Protein AF-A0A2T2NUC6-F1 (afdb_monomer_lite)

Foldseek 3Di:
DKFWPKKKKFAAAPFLQDVVRDPDDPVLHAWIKMWIWIQDPVGIKIWIDTGHGQDFDPDWGFIADPVRHTQDAQADPQGTKTKGKAAAPPVDDDDGSRAWIKIKMWGRHPNDIDIDIDIAHDQAPPDQRHQWDWDQDHRSRHIMIMGPDDRGDPDTDDD

Secondary structure (DSSP, 8-state):
--EEEEEEEEE--SS-SSTT-----GGG---EEEEEEEEETTEEEEEEEEE-TTS--SS-EEEE-TTS-B---TTSTT-EEEEEEEE--TT-S---GGGEEEEEEEEEETTEEEEEEEEEEES-TT-TTEEEEEEE-STTT-EEEESSSTTS-SS-EE-

pLDDT: mean 91.65, std 6.42, range [65.56, 98.25]

Sequence (159 aa):
SWLIPRLEMHFMAPDTGLPGNPPWPAQARFDSTIDFDLDITEGKVRCRGAWPNGTLPTARMLCEDAQGRLLEDRRAEWGKIEFGMESWTELGGNRRPEMAYTLSVYRALGGRQLVGSANVSGNKIGEPTSYLTCLLGRPMDGLRCKIHSYLSTTQELIL

Organism: NCBI:txid1448308

Radius of gyration: 16.39 Å; chains: 1; bounding box: 41×26×42 Å

Structure (mmCIF, N/CA/C/O backbone):
data_AF-A0A2T2NUC6-F1
#
_entry.id   AF-A0A2T2NUC6-F1
#
loop_
_atom_site.group_PDB
_atom_site.id
_atom_site.type_symbol
_atom_site.label_atom_id
_atom_site.label_alt_id
_atom_site.label_comp_id
_atom_site.label_asym_id
_atom_site.label_entity_id
_atom_site.label_seq_id
_atom_site.pdbx_PDB_ins_code
_atom_site.Cartn_x
_atom_site.Cartn_y
_atom_site.Cartn_z
_atom_site.occupancy
_atom_site.B_iso_or_equiv
_atom_site.auth_seq_id
_atom_site.auth_comp_id
_atom_site.auth_asym_id
_atom_site.auth_atom_id
_atom_site.pdbx_PDB_model_num
ATOM 1 N N . SER A 1 1 ? -4.303 -0.859 18.691 1.00 85.75 1 SER A N 1
ATOM 2 C CA . SER A 1 1 ? -3.449 -1.269 17.570 1.00 85.75 1 SER A CA 1
ATOM 3 C C . SER A 1 1 ? -4.323 -1.903 16.515 1.00 85.75 1 SER A C 1
ATOM 5 O O . SER A 1 1 ? -5.340 -2.498 16.872 1.00 85.75 1 SER A O 1
ATOM 7 N N . TRP A 1 2 ? -3.954 -1.757 15.249 1.00 95.25 2 TRP A N 1
ATOM 8 C CA . TRP A 1 2 ? -4.615 -2.439 14.137 1.00 95.25 2 TRP A CA 1
ATOM 9 C C . TRP A 1 2 ? -3.600 -3.300 13.396 1.00 95.25 2 TRP A C 1
ATOM 11 O O . TRP A 1 2 ? -2.525 -2.821 13.047 1.00 95.25 2 TRP A O 1
ATOM 21 N N . LEU A 1 3 ? -3.916 -4.575 13.195 1.00 96.81 3 LEU A N 1
ATOM 22 C CA . LEU A 1 3 ? -2.999 -5.527 12.569 1.00 96.81 3 LEU A CA 1
ATOM 23 C C . LEU A 1 3 ? -3.235 -5.556 11.057 1.00 96.81 3 LEU A C 1
ATOM 25 O O . LEU A 1 3 ? -4.381 -5.599 10.614 1.00 96.81 3 LEU A O 1
ATOM 29 N N . ILE A 1 4 ? -2.161 -5.590 10.270 1.00 97.38 4 ILE A N 1
ATOM 30 C CA . ILE A 1 4 ? -2.211 -5.829 8.824 1.00 97.38 4 ILE A CA 1
ATOM 31 C C . ILE A 1 4 ? -1.633 -7.222 8.547 1.00 97.38 4 ILE A C 1
ATOM 33 O O . ILE A 1 4 ? -0.425 -7.359 8.354 1.00 97.38 4 ILE A O 1
ATOM 37 N N . PRO A 1 5 ? -2.469 -8.279 8.541 1.00 96.44 5 PRO A N 1
ATOM 38 C CA . PRO A 1 5 ? -2.001 -9.652 8.335 1.00 96.44 5 PRO A CA 1
ATOM 39 C C . PRO A 1 5 ? -1.694 -9.973 6.865 1.00 96.44 5 PRO A C 1
ATOM 41 O O . PRO A 1 5 ? -1.002 -10.945 6.565 1.00 96.44 5 PRO A O 1
ATOM 44 N N . ARG A 1 6 ? -2.221 -9.174 5.931 1.00 96.25 6 ARG A N 1
ATOM 45 C CA . ARG A 1 6 ? -1.973 -9.295 4.493 1.00 96.25 6 ARG A CA 1
ATOM 46 C C . ARG A 1 6 ? -1.850 -7.906 3.899 1.00 96.25 6 ARG A C 1
ATOM 48 O O . ARG A 1 6 ? -2.720 -7.074 4.119 1.00 96.25 6 ARG A O 1
ATOM 55 N N . LEU A 1 7 ? -0.809 -7.691 3.110 1.00 97.44 7 LEU A N 1
ATOM 56 C CA . LEU A 1 7 ? -0.638 -6.507 2.282 1.00 97.44 7 LEU A CA 1
ATOM 57 C C . LEU A 1 7 ? 0.076 -6.924 1.008 1.00 97.44 7 LEU A C 1
ATOM 59 O O . LEU A 1 7 ? 1.129 -7.566 1.057 1.00 97.44 7 LEU A O 1
ATOM 63 N N . GLU A 1 8 ? -0.513 -6.545 -0.116 1.00 97.31 8 GLU A N 1
ATOM 64 C CA . GLU A 1 8 ? -0.005 -6.767 -1.458 1.00 97.31 8 GLU A CA 1
ATOM 65 C C . GLU A 1 8 ? 0.084 -5.435 -2.197 1.00 97.31 8 GLU A C 1
ATOM 67 O O . GLU A 1 8 ? -0.801 -4.586 -2.089 1.00 97.31 8 GLU A O 1
ATOM 72 N N . MET A 1 9 ? 1.153 -5.261 -2.967 1.00 97.19 9 MET A N 1
ATOM 73 C CA . MET A 1 9 ? 1.272 -4.170 -3.924 1.00 97.19 9 MET A CA 1
ATOM 74 C C . MET A 1 9 ? 1.682 -4.695 -5.285 1.00 97.19 9 MET A C 1
ATOM 76 O O . MET A 1 9 ? 2.416 -5.679 -5.399 1.00 97.19 9 MET A O 1
ATOM 80 N N . HIS A 1 10 ? 1.250 -3.994 -6.323 1.00 97.69 10 HIS A N 1
ATOM 81 C CA . HIS A 1 10 ? 1.634 -4.293 -7.693 1.00 97.69 10 HIS A CA 1
ATOM 82 C C . HIS A 1 10 ? 1.811 -2.993 -8.468 1.00 97.69 10 HIS A C 1
ATOM 84 O O . HIS A 1 10 ? 0.905 -2.167 -8.505 1.00 97.69 10 HIS A O 1
ATOM 90 N N . PHE A 1 11 ? 2.991 -2.789 -9.047 1.00 96.88 11 PHE A N 1
ATOM 91 C CA . PHE A 1 11 ? 3.334 -1.576 -9.792 1.00 96.88 11 PHE A CA 1
ATOM 92 C C . PHE A 1 11 ? 4.348 -1.883 -10.893 1.00 96.88 11 PHE A C 1
ATOM 94 O O . PHE A 1 11 ? 5.040 -2.901 -10.848 1.00 96.88 11 PHE A O 1
ATOM 101 N N . MET A 1 12 ? 4.459 -1.016 -11.901 1.00 95.75 12 MET A N 1
ATOM 102 C CA . MET A 1 12 ? 5.430 -1.225 -12.978 1.00 95.75 12 MET A CA 1
ATOM 103 C C . MET A 1 12 ? 6.843 -1.164 -12.416 1.00 95.75 12 MET A C 1
ATOM 105 O O . MET A 1 12 ? 7.153 -0.276 -11.628 1.00 95.75 12 MET A O 1
ATOM 109 N N . ALA A 1 13 ? 7.730 -2.055 -12.845 1.00 92.69 13 ALA A N 1
ATOM 110 C CA . ALA A 1 13 ? 9.148 -1.952 -12.518 1.00 92.69 13 ALA A CA 1
ATOM 111 C C . ALA A 1 13 ? 9.819 -0.837 -13.351 1.00 92.69 13 ALA A C 1
ATOM 113 O O . ALA A 1 13 ? 9.272 -0.417 -14.374 1.00 92.69 13 ALA A O 1
ATOM 114 N N . PRO A 1 14 ? 10.995 -0.322 -12.940 1.00 88.75 14 PRO A N 1
ATOM 115 C CA . PRO A 1 14 ? 11.791 0.562 -13.796 1.00 88.75 14 PRO A CA 1
ATOM 116 C C . PRO A 1 14 ? 12.171 -0.099 -15.126 1.00 88.75 14 PRO A C 1
ATOM 118 O O . PRO A 1 14 ? 12.341 0.586 -16.133 1.00 88.75 14 PRO A O 1
ATOM 121 N N . ASP A 1 15 ? 12.295 -1.426 -15.117 1.00 88.88 15 ASP A N 1
ATOM 122 C CA . ASP A 1 15 ? 12.528 -2.251 -16.289 1.00 88.88 15 ASP A CA 1
ATOM 123 C C . ASP A 1 15 ? 11.263 -2.989 -16.749 1.00 88.88 15 ASP A C 1
ATOM 125 O O . ASP A 1 15 ? 10.277 -3.116 -16.026 1.00 88.88 15 ASP A O 1
ATOM 129 N N . THR A 1 16 ? 11.264 -3.438 -18.001 1.00 88.69 16 THR A N 1
ATOM 130 C CA . THR A 1 16 ? 10.182 -4.263 -18.567 1.00 88.69 16 THR A CA 1
ATOM 131 C C . THR A 1 16 ? 10.428 -5.759 -18.388 1.00 88.69 16 THR A C 1
ATOM 133 O O . THR A 1 16 ? 9.552 -6.564 -18.700 1.00 88.69 16 THR A O 1
ATOM 136 N N . GLY A 1 17 ? 11.624 -6.156 -17.941 1.00 87.31 17 GLY A N 1
ATOM 137 C CA . GLY A 1 17 ? 12.083 -7.549 -17.939 1.00 87.31 17 GLY A CA 1
ATOM 138 C C . GLY A 1 17 ? 12.394 -8.119 -19.333 1.00 87.31 17 GLY A C 1
ATOM 139 O O . GLY A 1 17 ? 12.714 -9.301 -19.45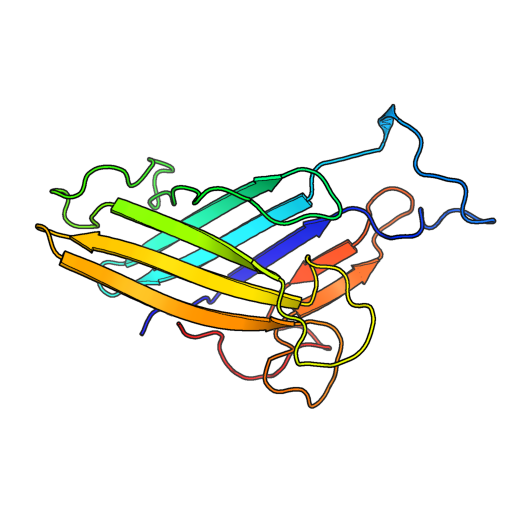0 1.00 87.31 17 GLY A O 1
ATOM 140 N N . LEU A 1 18 ? 12.309 -7.311 -20.398 1.00 89.06 18 LEU A N 1
ATOM 141 C CA . LEU A 1 18 ? 12.689 -7.708 -21.756 1.00 89.06 18 LEU A CA 1
ATOM 142 C C . LEU A 1 18 ? 14.193 -7.474 -22.007 1.00 89.06 18 LEU A C 1
ATOM 144 O O . LEU A 1 18 ? 14.765 -6.520 -21.468 1.00 89.06 18 LEU A O 1
ATOM 148 N N . PRO A 1 19 ? 14.847 -8.285 -22.864 1.00 90.06 19 PRO A N 1
ATOM 149 C CA . PRO A 1 19 ? 16.226 -8.039 -23.280 1.00 90.06 19 PRO A CA 1
ATOM 150 C C . PRO A 1 19 ? 16.405 -6.627 -23.852 1.00 90.06 19 PRO A C 1
ATOM 152 O O . PRO A 1 19 ? 15.611 -6.175 -24.674 1.00 90.06 19 PRO A O 1
ATOM 155 N N . GLY A 1 20 ? 17.449 -5.925 -23.409 1.00 89.62 20 GLY A N 1
ATOM 156 C CA . GLY A 1 20 ? 17.711 -4.535 -23.806 1.00 89.62 20 GLY A CA 1
ATOM 157 C C . GLY A 1 20 ? 16.852 -3.485 -23.092 1.00 89.62 20 GLY A C 1
ATOM 158 O O . GLY A 1 20 ? 17.013 -2.304 -23.378 1.00 89.62 20 GLY A O 1
ATOM 159 N N . ASN A 1 21 ? 15.977 -3.900 -22.168 1.00 88.38 21 ASN A N 1
ATOM 160 C CA . ASN A 1 21 ? 15.107 -3.048 -21.357 1.00 88.38 21 ASN A CA 1
ATOM 161 C C . ASN A 1 21 ? 14.434 -1.900 -22.144 1.00 88.38 21 ASN A C 1
ATOM 163 O O . ASN A 1 21 ? 14.648 -0.722 -21.836 1.00 88.38 21 ASN A O 1
ATOM 167 N N . PRO A 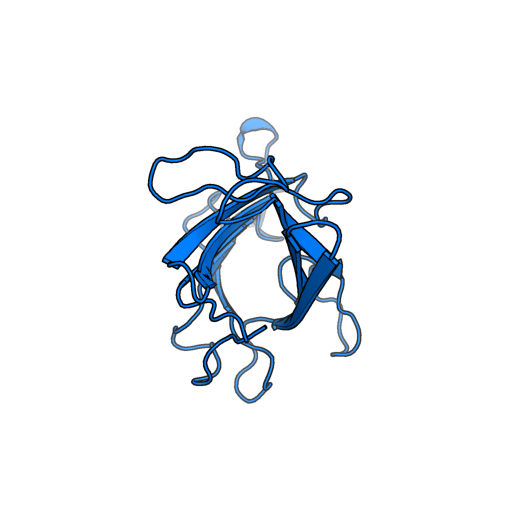1 22 ? 13.641 -2.217 -23.186 1.00 92.00 22 PRO A N 1
ATOM 168 C CA . PRO A 1 22 ? 12.888 -1.200 -23.899 1.00 92.00 22 PRO A CA 1
ATOM 169 C C . PRO A 1 22 ? 11.932 -0.468 -22.940 1.00 92.00 22 PRO A C 1
ATOM 171 O O . PRO A 1 22 ? 11.467 -1.067 -21.964 1.00 92.00 22 PRO A O 1
ATOM 174 N N . PRO A 1 23 ? 11.588 0.802 -23.221 1.00 93.00 23 PRO A N 1
ATOM 175 C CA . PRO A 1 23 ? 10.580 1.522 -22.454 1.00 93.00 23 PRO A CA 1
ATOM 176 C C . PRO A 1 23 ? 9.243 0.780 -22.436 1.00 93.00 23 PRO A C 1
ATOM 178 O O . PRO A 1 23 ? 8.862 0.148 -23.422 1.00 93.00 23 PRO A O 1
ATOM 181 N N . TRP A 1 24 ? 8.486 0.937 -21.348 1.00 93.81 24 TRP A N 1
ATOM 182 C CA . TRP A 1 24 ? 7.129 0.407 -21.251 1.00 93.81 24 TRP A CA 1
ATOM 183 C C . TRP A 1 24 ? 6.248 0.954 -22.393 1.00 93.81 24 TRP A C 1
ATOM 185 O O . TRP A 1 24 ? 6.000 2.173 -22.438 1.00 93.81 24 TRP A O 1
ATOM 195 N N . PRO A 1 25 ? 5.760 0.094 -23.308 1.00 94.38 25 PRO A N 1
ATOM 196 C CA . PRO A 1 25 ? 4.867 0.490 -24.381 1.00 94.38 25 PRO A CA 1
ATOM 197 C C . PRO A 1 25 ? 3.511 0.890 -23.799 1.00 94.38 25 PRO A C 1
ATOM 199 O O . PRO A 1 25 ? 3.086 0.368 -22.768 1.00 94.38 25 PRO A O 1
ATOM 202 N N . ALA A 1 26 ? 2.835 1.836 -24.451 1.00 94.56 26 ALA A N 1
ATOM 203 C CA . ALA A 1 26 ? 1.653 2.498 -23.899 1.00 94.56 26 ALA A CA 1
ATOM 204 C C . ALA A 1 26 ? 0.548 1.513 -23.476 1.00 94.56 26 ALA A C 1
ATOM 206 O O . ALA A 1 26 ? -0.030 1.675 -22.409 1.00 94.56 26 ALA A O 1
ATOM 207 N N . GLN A 1 27 ? 0.321 0.460 -24.265 1.00 93.31 27 GLN A N 1
ATOM 208 C CA . GLN A 1 27 ? -0.701 -0.562 -24.018 1.00 93.31 27 GLN A CA 1
ATOM 209 C C . GLN A 1 27 ? -0.418 -1.485 -22.825 1.00 93.31 27 GLN A C 1
ATOM 211 O O . GLN A 1 27 ? -1.299 -2.235 -22.422 1.00 93.31 27 GLN A O 1
ATOM 216 N N . ALA A 1 28 ? 0.808 -1.480 -22.301 1.00 93.69 28 ALA A N 1
ATOM 217 C CA . ALA A 1 28 ? 1.207 -2.323 -21.178 1.00 93.69 28 ALA A CA 1
ATOM 218 C C . ALA A 1 28 ? 1.464 -1.521 -19.900 1.00 93.69 28 ALA A C 1
ATOM 220 O O . ALA A 1 28 ? 1.881 -2.092 -18.896 1.00 93.69 28 ALA A O 1
ATOM 221 N N . ARG A 1 29 ? 1.259 -0.199 -19.933 1.00 96.06 29 ARG A N 1
ATOM 222 C CA . ARG A 1 29 ? 1.351 0.622 -18.729 1.00 96.06 29 ARG A CA 1
ATOM 223 C C . ARG A 1 29 ? 0.122 0.398 -17.863 1.00 96.06 29 ARG A C 1
ATOM 225 O O . ARG A 1 29 ? -0.983 0.285 -18.385 1.00 96.06 29 ARG A O 1
ATOM 232 N N . PHE A 1 30 ? 0.324 0.369 -16.554 1.00 97.12 30 PHE A N 1
ATOM 233 C CA . PHE A 1 30 ? -0.753 0.193 -15.590 1.00 97.12 30 PHE A CA 1
ATOM 234 C C . PHE A 1 30 ? -0.509 1.022 -14.330 1.00 97.12 30 PHE A C 1
ATOM 236 O O . PHE A 1 30 ? 0.617 1.445 -14.049 1.00 97.12 30 PHE A O 1
ATOM 243 N N . ASP A 1 31 ? -1.592 1.263 -13.601 1.00 97.56 31 ASP A N 1
ATOM 244 C CA . ASP A 1 31 ? -1.586 1.980 -12.332 1.00 97.56 31 ASP A CA 1
ATOM 245 C C . ASP A 1 31 ? -0.994 1.118 -11.217 1.00 97.56 31 ASP A C 1
ATOM 247 O O . ASP A 1 31 ? -1.204 -0.093 -11.161 1.00 97.56 31 ASP A O 1
ATOM 251 N N . SER A 1 32 ? -0.270 1.751 -10.300 1.00 97.94 32 SER A N 1
ATOM 252 C CA . SER A 1 32 ? 0.151 1.105 -9.062 1.00 97.94 32 SER A CA 1
ATOM 253 C C . SER A 1 32 ? -1.077 0.764 -8.228 1.00 97.94 32 SER A C 1
ATOM 255 O O . SER A 1 32 ? -2.010 1.560 -8.144 1.00 97.94 32 SER A O 1
ATOM 257 N N . THR A 1 33 ? -1.068 -0.399 -7.587 1.00 98.19 33 THR A N 1
ATOM 258 C CA . THR A 1 33 ? -2.162 -0.866 -6.733 1.00 98.19 33 THR A CA 1
ATOM 259 C C . THR A 1 33 ? -1.656 -1.308 -5.369 1.00 98.19 33 THR A C 1
ATOM 261 O O . THR A 1 33 ? -0.519 -1.768 -5.225 1.00 98.19 33 THR A O 1
ATOM 264 N N . ILE A 1 34 ? -2.527 -1.179 -4.371 1.00 98.25 34 ILE A N 1
ATOM 265 C CA . ILE A 1 34 ? -2.368 -1.758 -3.036 1.00 98.25 34 ILE A CA 1
ATOM 266 C C . ILE A 1 34 ? -3.651 -2.473 -2.643 1.00 98.25 34 ILE A C 1
ATOM 268 O O . ILE A 1 34 ? -4.752 -2.021 -2.965 1.00 98.25 34 ILE A O 1
ATOM 272 N N . ASP A 1 35 ? -3.495 -3.577 -1.933 1.00 98.06 35 ASP A N 1
ATOM 273 C CA . ASP A 1 35 ? -4.589 -4.376 -1.412 1.00 98.06 35 ASP A CA 1
ATOM 274 C C . ASP A 1 35 ? -4.155 -4.999 -0.087 1.00 98.06 35 ASP A C 1
ATOM 276 O O . ASP A 1 35 ? -3.227 -5.809 -0.047 1.00 98.06 35 ASP A O 1
ATOM 280 N N . PHE A 1 36 ? -4.793 -4.601 1.008 1.00 98.12 36 PHE A N 1
ATOM 281 C CA . PHE A 1 36 ? -4.459 -5.103 2.332 1.00 98.12 36 PHE A CA 1
ATOM 282 C C . PHE A 1 36 ? -5.698 -5.372 3.170 1.00 98.12 36 PHE A C 1
ATOM 284 O O . PHE A 1 36 ? -6.736 -4.729 3.008 1.00 98.12 36 PHE A O 1
ATOM 291 N N . ASP A 1 37 ? -5.560 -6.321 4.085 1.00 97.56 37 ASP A N 1
ATOM 292 C CA . ASP A 1 37 ? -6.563 -6.583 5.105 1.00 97.56 37 ASP A CA 1
ATOM 293 C C . ASP A 1 37 ? -6.142 -5.873 6.389 1.00 97.56 37 ASP A C 1
ATOM 295 O O . ASP A 1 37 ? -4.958 -5.811 6.719 1.00 97.56 37 ASP A O 1
ATOM 299 N N . LEU A 1 38 ? -7.114 -5.344 7.116 1.00 96.75 38 LEU A N 1
ATOM 300 C CA . LEU A 1 38 ? -6.923 -4.676 8.391 1.00 96.75 38 LEU A CA 1
ATOM 301 C C . LEU A 1 38 ? -7.809 -5.366 9.425 1.00 96.75 38 LEU A C 1
ATOM 303 O O . LEU A 1 38 ? -9.032 -5.404 9.283 1.00 96.75 38 LEU A O 1
ATOM 307 N N . ASP A 1 39 ? -7.175 -5.911 10.456 1.00 95.69 39 ASP A N 1
ATOM 308 C CA . ASP A 1 39 ? -7.847 -6.502 11.605 1.00 95.69 39 ASP A CA 1
ATOM 309 C C . ASP A 1 39 ? -8.054 -5.423 12.673 1.00 95.69 39 ASP A C 1
ATOM 311 O O . ASP A 1 39 ? -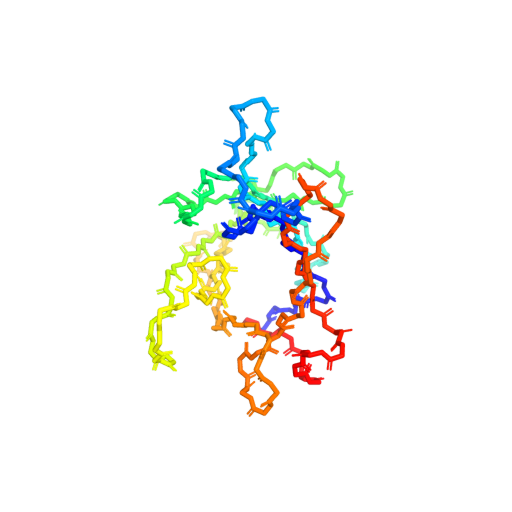7.096 -4.849 13.212 1.00 95.69 39 ASP A O 1
ATOM 315 N N . ILE A 1 40 ? -9.320 -5.122 12.947 1.00 91.31 40 ILE A N 1
ATOM 316 C CA . ILE A 1 40 ? -9.760 -4.208 13.998 1.00 91.31 40 ILE A CA 1
ATOM 317 C C . ILE A 1 40 ? -10.624 -4.970 15.005 1.00 91.31 40 ILE A C 1
ATOM 319 O O . ILE A 1 40 ? -11.072 -6.082 14.748 1.00 91.31 40 ILE A O 1
ATOM 323 N N . THR A 1 41 ? -10.885 -4.373 16.167 1.00 87.19 41 THR A N 1
ATOM 324 C CA . THR A 1 41 ? -11.636 -5.023 17.256 1.00 87.19 41 THR A CA 1
ATOM 325 C C . THR A 1 41 ? -13.007 -5.554 16.816 1.00 87.19 41 THR A C 1
ATOM 327 O O . THR A 1 41 ? -13.476 -6.563 17.332 1.00 87.19 41 THR A O 1
ATOM 330 N N . GLU A 1 42 ? -13.650 -4.876 15.869 1.00 86.94 42 GLU A N 1
ATOM 331 C CA . GLU A 1 42 ? -14.975 -5.194 15.332 1.00 86.94 42 GLU A CA 1
ATOM 332 C C . GLU A 1 42 ? -14.936 -6.250 14.214 1.00 86.94 42 GLU A C 1
ATOM 334 O O . GLU A 1 42 ? -15.964 -6.841 13.884 1.00 86.94 42 GLU A O 1
ATOM 339 N N . GLY A 1 43 ? -13.753 -6.519 13.654 1.00 89.31 43 GLY A N 1
ATOM 340 C CA . GLY A 1 43 ? -13.513 -7.553 12.656 1.00 89.31 43 GLY A CA 1
ATOM 341 C C . GLY A 1 43 ? -12.540 -7.117 11.561 1.00 89.31 43 GLY A C 1
ATOM 342 O O . GLY A 1 43 ? -11.727 -6.215 11.737 1.00 89.31 43 GLY A O 1
ATOM 343 N N . LYS A 1 44 ? -12.623 -7.771 10.400 1.00 94.00 44 LYS A N 1
ATOM 344 C CA . LYS A 1 44 ? -11.691 -7.560 9.285 1.00 94.00 44 LYS A CA 1
ATOM 345 C C . LYS A 1 44 ? -12.290 -6.672 8.205 1.00 94.00 44 LYS A C 1
ATOM 347 O O . LYS A 1 44 ? -13.397 -6.935 7.737 1.00 94.00 44 LYS A O 1
ATOM 352 N N . VAL A 1 45 ? -11.526 -5.673 7.776 1.00 95.38 45 VAL A N 1
ATOM 353 C CA . VAL A 1 45 ? -11.835 -4.832 6.609 1.00 95.38 45 VAL A CA 1
ATOM 354 C C . VAL A 1 45 ? -10.767 -5.002 5.544 1.00 95.38 45 VAL A C 1
ATOM 356 O O . VAL A 1 45 ? -9.625 -5.337 5.853 1.00 95.38 45 VAL A O 1
ATOM 359 N N . ARG A 1 46 ? -11.127 -4.752 4.290 1.00 97.31 46 ARG A N 1
ATOM 360 C CA . ARG A 1 46 ? -10.201 -4.778 3.161 1.00 97.31 46 ARG A CA 1
ATOM 361 C C . ARG A 1 46 ? -10.045 -3.379 2.598 1.00 97.31 46 ARG A C 1
ATOM 363 O O . ARG A 1 46 ? -11.023 -2.716 2.276 1.00 97.31 46 ARG 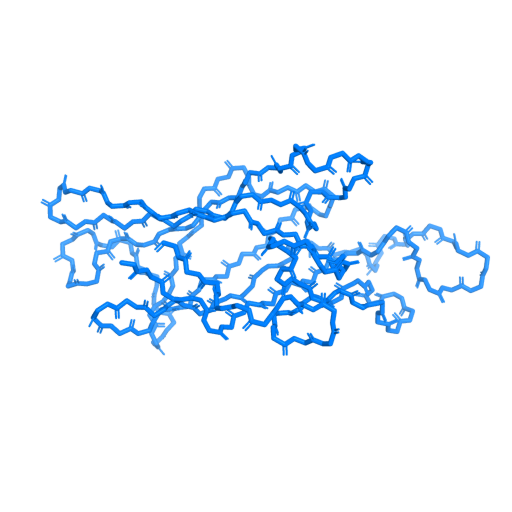A O 1
ATOM 370 N N . CYS A 1 47 ? -8.817 -2.926 2.451 1.00 97.88 47 CYS A N 1
ATOM 371 C CA . CYS A 1 47 ? -8.490 -1.617 1.918 1.00 97.88 47 CYS A CA 1
ATOM 372 C C . CYS A 1 47 ? -7.764 -1.805 0.587 1.00 97.88 47 CYS A C 1
ATOM 374 O O . CYS A 1 47 ? -6.728 -2.468 0.525 1.00 97.88 47 CYS A O 1
ATOM 376 N N . ARG A 1 48 ? -8.311 -1.228 -0.485 1.00 97.81 48 ARG A N 1
ATOM 377 C CA . ARG A 1 48 ? -7.740 -1.326 -1.831 1.00 97.81 48 ARG A CA 1
ATOM 378 C C . ARG A 1 48 ? -7.694 0.027 -2.513 1.00 97.81 48 ARG A C 1
ATOM 380 O O . ARG A 1 48 ? -8.532 0.887 -2.260 1.00 97.81 48 ARG A O 1
ATOM 387 N N . GLY A 1 49 ? -6.716 0.204 -3.388 1.00 97.19 49 GLY A N 1
ATOM 388 C CA . GLY A 1 49 ? -6.536 1.451 -4.111 1.00 97.19 49 GLY A CA 1
ATOM 389 C C . GLY A 1 49 ? -5.683 1.292 -5.353 1.00 97.19 49 GLY A C 1
ATOM 390 O O . GLY A 1 49 ? -4.888 0.357 -5.445 1.00 97.19 49 GLY A O 1
ATOM 391 N N . ALA A 1 50 ? -5.857 2.221 -6.289 1.00 97.75 50 ALA A N 1
ATOM 392 C CA . ALA A 1 50 ? -5.065 2.320 -7.506 1.00 97.75 50 ALA A CA 1
ATOM 393 C C . ALA A 1 50 ? -4.727 3.787 -7.802 1.00 97.75 50 ALA A C 1
ATOM 395 O O . ALA A 1 50 ? -5.533 4.676 -7.520 1.00 97.75 50 ALA A O 1
ATOM 396 N N . TRP A 1 51 ? -3.536 4.047 -8.337 1.00 97.56 51 TRP A N 1
ATOM 397 C CA . TRP A 1 51 ? -3.065 5.394 -8.673 1.00 97.56 51 TRP A CA 1
ATOM 398 C C . TRP A 1 51 ? -1.987 5.363 -9.766 1.00 97.56 51 TRP A C 1
ATOM 400 O O . TRP A 1 51 ? -1.376 4.317 -9.999 1.00 97.56 51 TRP A O 1
ATOM 410 N N . PRO A 1 52 ? -1.684 6.506 -10.408 1.00 96.75 52 PRO A N 1
ATOM 411 C CA . PRO A 1 52 ? -0.664 6.561 -11.447 1.00 96.75 52 PRO A CA 1
ATOM 412 C C . PRO A 1 52 ? 0.688 6.028 -10.967 1.00 96.75 52 PRO A C 1
ATOM 414 O O . PRO A 1 52 ? 1.233 6.482 -9.956 1.00 96.75 52 PRO A O 1
ATOM 417 N N . ASN A 1 53 ? 1.257 5.086 -11.719 1.00 95.25 53 ASN A N 1
ATOM 418 C CA . ASN A 1 53 ? 2.549 4.499 -11.382 1.00 95.25 53 ASN A CA 1
ATOM 419 C C . ASN A 1 53 ? 3.655 5.555 -11.241 1.00 95.25 53 ASN A C 1
ATOM 421 O O . ASN A 1 53 ? 3.764 6.489 -12.034 1.00 95.25 53 ASN A O 1
ATOM 425 N N . GLY A 1 54 ? 4.546 5.328 -10.284 1.00 93.88 54 GLY A N 1
ATOM 426 C CA . GLY A 1 54 ? 5.648 6.211 -9.921 1.00 93.88 54 GLY A CA 1
ATOM 427 C C . GLY A 1 54 ? 5.260 7.243 -8.867 1.00 93.88 54 GLY A C 1
ATOM 428 O O . GLY A 1 54 ? 6.075 8.102 -8.539 1.00 93.88 54 GLY A O 1
ATOM 429 N N . THR A 1 55 ? 4.031 7.182 -8.349 1.00 95.06 55 THR A N 1
ATOM 430 C CA . THR A 1 55 ? 3.513 8.115 -7.344 1.00 95.06 55 THR A CA 1
ATOM 431 C C . THR A 1 55 ? 2.889 7.364 -6.163 1.00 95.06 55 THR A C 1
ATOM 433 O O . THR A 1 55 ? 3.026 6.144 -6.050 1.00 95.06 55 THR A O 1
ATOM 436 N N . LEU A 1 56 ? 2.232 8.101 -5.269 1.00 96.06 56 LEU A N 1
ATOM 437 C CA . LEU A 1 56 ? 1.383 7.604 -4.188 1.00 96.06 56 LEU A CA 1
ATOM 438 C C . LEU A 1 56 ? 0.020 8.306 -4.281 1.00 96.06 56 LEU A C 1
ATOM 440 O O . LEU A 1 56 ? -0.062 9.388 -4.875 1.00 96.06 56 LEU A O 1
ATOM 444 N N . PRO A 1 57 ? -1.050 7.724 -3.717 1.00 95.62 57 PRO A N 1
ATOM 445 C CA . PRO A 1 57 ? -2.363 8.353 -3.727 1.00 95.62 57 PRO A CA 1
ATOM 446 C C . PRO A 1 57 ? -2.325 9.702 -3.001 1.00 95.62 57 PRO A C 1
ATOM 448 O O . PRO A 1 57 ? -1.920 9.794 -1.846 1.00 95.62 57 PRO A O 1
ATOM 451 N N . THR A 1 58 ? -2.780 10.757 -3.676 1.00 92.62 58 THR A N 1
ATOM 452 C CA . THR A 1 58 ? -2.861 12.111 -3.099 1.00 92.62 58 THR A CA 1
ATOM 453 C C . THR A 1 58 ? -4.052 12.282 -2.161 1.00 92.62 58 THR A C 1
ATOM 455 O O . THR A 1 58 ? -4.047 13.159 -1.299 1.00 92.62 58 THR A O 1
ATOM 458 N N . ALA A 1 59 ? -5.083 11.456 -2.333 1.00 94.69 59 ALA A N 1
ATOM 459 C CA . ALA A 1 59 ? -6.291 11.451 -1.527 1.00 94.69 59 ALA A CA 1
ATOM 460 C C . ALA A 1 59 ? -6.387 10.165 -0.705 1.00 94.69 59 ALA A C 1
ATOM 462 O O . ALA A 1 59 ? -5.842 9.123 -1.067 1.00 94.69 59 ALA A O 1
ATOM 463 N N . ARG A 1 60 ? -7.134 10.242 0.397 1.00 96.56 60 ARG A N 1
ATOM 464 C CA . ARG A 1 60 ? -7.469 9.064 1.194 1.00 96.56 60 ARG A CA 1
ATOM 465 C C . ARG A 1 60 ? -8.454 8.179 0.437 1.00 96.56 60 ARG A C 1
ATOM 467 O O . ARG A 1 60 ? -9.352 8.687 -0.233 1.00 96.56 60 ARG A O 1
ATOM 474 N N . MET A 1 61 ? -8.294 6.870 0.572 1.00 97.25 61 MET A N 1
ATOM 475 C CA . MET A 1 61 ? -9.128 5.869 -0.088 1.00 97.25 61 MET A CA 1
ATOM 476 C C . MET A 1 61 ? -9.943 5.100 0.944 1.00 97.25 61 MET A C 1
ATOM 478 O O . MET A 1 61 ? -9.433 4.760 2.009 1.00 97.25 61 MET A O 1
ATOM 482 N N . LEU A 1 62 ? -11.218 4.861 0.637 1.00 96.88 62 LEU A N 1
ATOM 483 C CA . LEU A 1 62 ? -12.143 4.142 1.511 1.00 96.88 62 LEU A CA 1
ATOM 484 C C . LEU A 1 62 ? -11.801 2.651 1.557 1.00 96.88 62 LEU A C 1
ATOM 486 O O . LEU A 1 62 ? -11.431 2.054 0.547 1.00 96.88 62 LEU A O 1
ATOM 490 N N . CYS A 1 63 ? -11.970 2.057 2.732 1.00 96.69 63 CYS A N 1
ATOM 491 C CA . CYS A 1 63 ? -11.923 0.613 2.907 1.00 96.69 63 CYS A CA 1
ATOM 492 C C . CYS A 1 63 ? -13.324 0.001 2.789 1.00 96.69 63 CYS A C 1
ATOM 494 O O . CYS A 1 63 ? -14.341 0.694 2.852 1.00 96.69 63 CYS A O 1
ATOM 496 N N . GLU A 1 64 ? -13.362 -1.312 2.631 1.00 94.88 64 GLU A N 1
ATOM 497 C CA . GLU A 1 64 ? -14.556 -2.119 2.430 1.00 94.88 64 GLU A CA 1
ATOM 498 C C . GLU A 1 64 ? -14.718 -3.137 3.559 1.00 94.88 64 GLU A C 1
ATOM 500 O O . GLU A 1 64 ? -13.737 -3.658 4.095 1.00 94.88 64 GLU A O 1
ATOM 505 N N . ASP A 1 65 ? -15.962 -3.447 3.910 1.00 90.44 65 ASP A N 1
ATOM 506 C CA . ASP A 1 65 ? -16.266 -4.565 4.800 1.00 90.44 65 ASP A CA 1
ATOM 507 C C . ASP A 1 65 ? -16.121 -5.929 4.097 1.00 90.44 65 ASP A C 1
ATOM 509 O O . ASP A 1 65 ? -15.818 -6.032 2.905 1.00 90.44 65 ASP A O 1
ATOM 513 N N . ALA A 1 66 ? -16.376 -7.012 4.834 1.00 85.00 66 ALA A N 1
ATOM 514 C CA . ALA A 1 66 ? -16.321 -8.375 4.305 1.00 85.00 66 ALA A CA 1
ATOM 515 C C . ALA A 1 66 ? -17.328 -8.654 3.166 1.00 85.00 66 ALA A C 1
ATOM 517 O O . ALA A 1 66 ? -17.189 -9.652 2.460 1.00 85.00 66 ALA A O 1
ATOM 518 N N . GLN A 1 67 ? -18.340 -7.800 2.982 1.00 85.81 67 GLN A N 1
ATOM 519 C CA . GLN A 1 67 ? -19.315 -7.878 1.893 1.00 85.81 67 GLN A CA 1
ATOM 520 C C . GLN A 1 67 ? -18.940 -6.971 0.707 1.00 85.81 67 GLN A C 1
ATOM 522 O O . GLN A 1 67 ? -19.693 -6.904 -0.265 1.00 85.81 67 GLN A O 1
ATOM 527 N N . GLY A 1 68 ? -17.791 -6.289 0.760 1.00 87.12 68 GLY A N 1
ATOM 528 C CA . GLY A 1 68 ? -17.332 -5.370 -0.281 1.00 87.12 68 GLY A CA 1
ATOM 529 C C . GLY A 1 68 ? -18.043 -4.016 -0.262 1.00 87.12 68 GLY A C 1
ATOM 530 O O . GLY A 1 68 ? -18.012 -3.298 -1.262 1.00 87.12 68 GLY A O 1
ATOM 531 N N . ARG A 1 69 ? -18.726 -3.660 0.833 1.00 88.50 69 ARG A N 1
ATOM 532 C CA . ARG A 1 69 ? -19.403 -2.363 0.965 1.00 88.50 69 ARG A CA 1
ATOM 533 C C . ARG A 1 69 ? -18.428 -1.330 1.505 1.00 88.50 69 ARG A C 1
ATOM 535 O O . ARG A 1 69 ? -17.745 -1.584 2.495 1.00 88.50 69 ARG A O 1
ATOM 542 N N . LEU A 1 70 ? -18.401 -0.156 0.880 1.00 90.75 70 LEU A N 1
ATOM 543 C CA . LEU A 1 70 ? -17.551 0.952 1.310 1.00 90.75 70 LEU A CA 1
ATOM 544 C C . LEU A 1 70 ? -17.944 1.435 2.712 1.00 90.75 70 LEU A C 1
ATOM 546 O O . LEU A 1 70 ? -19.112 1.700 3.000 1.00 90.75 70 LEU A O 1
ATOM 550 N N . LEU A 1 71 ? -16.945 1.591 3.574 1.00 88.19 71 LEU A N 1
ATOM 551 C CA . LEU A 1 71 ? -17.095 2.074 4.941 1.00 88.19 71 LEU A CA 1
ATOM 552 C C . LEU A 1 71 ? -17.057 3.600 4.963 1.00 88.19 71 LEU A C 1
ATOM 554 O O . LEU A 1 71 ? -16.038 4.206 5.291 1.00 88.19 71 LEU A O 1
ATOM 558 N N . GLU A 1 72 ? -18.169 4.229 4.588 1.00 89.75 72 GLU A N 1
ATOM 559 C CA . GLU A 1 72 ? -18.308 5.692 4.527 1.00 89.75 72 GLU A CA 1
ATOM 560 C C . GLU A 1 72 ? -19.146 6.297 5.665 1.00 89.75 72 GLU A C 1
ATOM 562 O O . GLU A 1 72 ? -18.999 7.485 5.980 1.00 89.75 72 GLU A O 1
ATOM 567 N N . ASP A 1 73 ? -19.992 5.491 6.315 1.00 84.56 73 ASP A N 1
ATOM 568 C CA . ASP A 1 73 ? -20.884 5.955 7.375 1.00 84.56 73 ASP A CA 1
ATOM 569 C C . ASP A 1 73 ? -20.179 5.990 8.738 1.00 84.56 73 ASP A C 1
ATOM 571 O O . ASP A 1 73 ? -19.866 4.974 9.356 1.00 84.56 73 ASP A O 1
ATOM 575 N N . ARG A 1 74 ? -19.995 7.204 9.259 1.00 79.62 74 ARG A N 1
ATOM 576 C CA . ARG A 1 74 ? -19.396 7.464 10.578 1.00 79.62 74 ARG A CA 1
ATOM 577 C C . ARG A 1 74 ? -20.272 7.030 11.758 1.00 79.62 74 ARG A C 1
ATOM 579 O O . ARG A 1 74 ? -19.793 7.050 12.894 1.00 79.62 74 ARG A O 1
ATOM 586 N N . ARG A 1 75 ? -21.556 6.752 11.516 1.00 71.69 75 ARG A N 1
ATOM 587 C CA . ARG A 1 75 ? -22.544 6.333 12.522 1.00 71.69 75 ARG A CA 1
ATOM 588 C C . ARG A 1 75 ? -22.733 4.820 12.563 1.00 71.69 75 ARG A C 1
ATOM 590 O O . ARG A 1 75 ? -23.332 4.331 13.517 1.00 71.69 75 ARG A O 1
ATOM 597 N N . ALA A 1 76 ? -22.230 4.102 11.562 1.00 78.12 76 ALA A N 1
ATOM 598 C CA . ALA A 1 76 ? -22.204 2.651 11.572 1.00 78.12 76 ALA A CA 1
ATOM 599 C C . ALA A 1 76 ? -21.238 2.134 12.649 1.00 78.12 76 ALA A C 1
ATOM 601 O O . ALA A 1 76 ? -20.302 2.824 13.050 1.00 78.12 76 ALA A O 1
ATOM 602 N N . GLU A 1 77 ? -21.443 0.890 13.076 1.00 77.75 77 GLU A N 1
ATOM 603 C CA . GLU A 1 77 ? -20.617 0.194 14.074 1.00 77.75 77 GLU A CA 1
ATOM 604 C C . GLU A 1 77 ? -19.115 0.220 13.727 1.00 77.75 77 GLU A C 1
ATOM 606 O O . GLU A 1 77 ? -18.258 0.451 14.579 1.00 77.75 77 GLU A O 1
ATOM 611 N N . TRP A 1 78 ? -18.792 0.082 12.442 1.00 79.62 78 TRP A N 1
ATOM 612 C CA . TRP A 1 78 ? -17.419 0.094 11.936 1.00 79.62 78 TRP A CA 1
ATOM 613 C C . TRP A 1 78 ? -16.866 1.516 11.779 1.00 79.62 78 TRP A C 1
ATOM 615 O O . TRP A 1 78 ? -15.653 1.726 11.872 1.00 79.62 78 TRP A O 1
ATOM 625 N N . GLY A 1 79 ? -17.751 2.505 11.632 1.00 89.06 79 GLY A N 1
ATOM 626 C CA . GLY A 1 79 ? -17.408 3.876 11.284 1.00 89.06 79 GLY A CA 1
ATOM 627 C C . GLY A 1 79 ? -16.904 4.014 9.848 1.00 89.06 79 GLY A C 1
ATOM 628 O O . GLY A 1 79 ? -16.887 3.063 9.067 1.00 89.06 79 GLY A O 1
ATOM 629 N N . LYS A 1 80 ? -16.444 5.221 9.512 1.00 93.88 80 LYS A N 1
ATOM 630 C CA . LYS A 1 80 ? -15.779 5.476 8.233 1.00 93.88 80 LYS A CA 1
ATOM 631 C C . LYS A 1 80 ? -14.308 5.092 8.344 1.00 93.88 80 LYS A C 1
ATOM 633 O O . LYS A 1 80 ? -13.625 5.640 9.211 1.00 93.88 80 LYS A O 1
ATOM 638 N N . ILE A 1 81 ? -13.827 4.201 7.478 1.00 95.88 81 ILE A N 1
ATOM 639 C CA . ILE A 1 81 ? -12.424 3.767 7.464 1.00 95.88 81 ILE A CA 1
ATOM 640 C C . ILE A 1 81 ? -11.794 4.130 6.128 1.00 95.88 81 ILE A C 1
ATOM 642 O O . ILE A 1 81 ? -12.297 3.773 5.065 1.00 95.88 81 ILE A O 1
ATOM 646 N N . GLU A 1 82 ? -10.684 4.850 6.202 1.00 97.25 82 GLU A N 1
ATOM 647 C CA . GLU A 1 82 ? -9.894 5.262 5.053 1.00 97.25 82 GLU A CA 1
ATOM 648 C C . GLU A 1 82 ? -8.418 4.963 5.289 1.00 97.25 82 GLU A C 1
ATOM 650 O O . GLU A 1 82 ? -7.966 4.918 6.431 1.00 97.25 82 GLU A O 1
ATOM 655 N N . PHE A 1 83 ? -7.639 4.862 4.221 1.00 98.12 83 PHE A N 1
ATOM 656 C CA . PHE A 1 83 ? -6.186 4.859 4.308 1.00 98.12 83 PHE A CA 1
ATOM 657 C C . PHE A 1 83 ? -5.566 5.938 3.424 1.00 98.12 83 PHE A C 1
ATOM 659 O O . PHE A 1 83 ? -6.159 6.388 2.444 1.00 98.12 83 PHE A O 1
ATOM 666 N N . GLY A 1 84 ? -4.370 6.371 3.801 1.00 97.88 84 GLY A N 1
ATOM 667 C CA . GLY A 1 84 ? -3.528 7.292 3.054 1.00 97.88 84 GLY A CA 1
ATOM 668 C C . GLY A 1 84 ? -2.087 6.801 3.041 1.00 97.88 84 GLY A C 1
ATOM 669 O O . GLY A 1 84 ? -1.685 5.994 3.883 1.00 97.88 84 GLY A O 1
ATOM 670 N N . MET A 1 85 ? -1.322 7.279 2.066 1.00 97.62 85 MET A N 1
ATOM 671 C CA . MET A 1 85 ? 0.079 6.916 1.896 1.00 97.62 85 MET A CA 1
ATOM 672 C C . MET A 1 85 ? 0.902 8.168 1.639 1.00 97.62 85 MET A C 1
ATOM 674 O O . MET A 1 85 ? 0.506 9.023 0.851 1.00 97.62 85 MET A O 1
ATOM 678 N N . GLU A 1 86 ? 2.062 8.245 2.274 1.00 95.44 86 GLU A N 1
ATOM 679 C CA . GLU A 1 86 ? 3.008 9.344 2.094 1.00 95.44 86 GLU A CA 1
ATOM 680 C C . GLU A 1 86 ? 4.402 8.781 1.837 1.00 95.44 86 GLU A C 1
ATOM 682 O O . GLU A 1 86 ? 4.768 7.745 2.389 1.00 95.44 86 GLU A O 1
ATOM 687 N N . SER A 1 87 ? 5.184 9.429 0.974 1.00 92.56 87 SER A N 1
ATOM 688 C CA . SER A 1 87 ? 6.534 8.960 0.652 1.00 92.56 87 SER A CA 1
ATOM 689 C C . SER A 1 87 ? 7.420 9.032 1.888 1.00 92.56 87 SER A C 1
ATOM 691 O O . SER A 1 87 ? 7.479 10.070 2.543 1.00 92.56 87 SER A O 1
ATOM 693 N N . TRP A 1 88 ? 8.173 7.970 2.163 1.00 90.44 88 TRP A N 1
ATOM 694 C CA . TRP A 1 88 ? 9.084 7.935 3.300 1.00 90.44 88 TRP A CA 1
ATOM 695 C C . TRP A 1 88 ? 10.541 7.890 2.836 1.00 90.44 88 TRP A C 1
ATOM 697 O O . TRP A 1 88 ? 11.015 6.906 2.270 1.00 90.44 88 TRP A O 1
ATOM 707 N N . THR A 1 89 ? 11.260 8.991 3.061 1.00 85.19 89 THR A N 1
ATOM 708 C CA . THR A 1 89 ? 12.595 9.234 2.483 1.00 85.19 89 THR A CA 1
ATOM 709 C C . THR A 1 89 ? 13.748 9.101 3.478 1.00 85.19 89 THR A C 1
ATOM 711 O O . THR A 1 89 ? 14.909 9.206 3.087 1.00 85.19 89 THR A O 1
ATOM 714 N N . GLU A 1 90 ? 13.470 8.869 4.762 1.00 82.25 90 GLU A N 1
ATOM 715 C CA . GLU A 1 90 ? 14.487 8.910 5.830 1.00 82.25 90 GLU A CA 1
ATOM 716 C C . GLU A 1 90 ? 15.494 7.753 5.774 1.00 82.25 90 GLU A C 1
ATOM 718 O O . GLU A 1 90 ? 16.565 7.821 6.369 1.00 82.25 90 GLU A O 1
ATOM 723 N N . LEU A 1 91 ? 15.188 6.694 5.024 1.00 71.81 91 LEU A N 1
ATOM 724 C CA . LEU A 1 91 ? 16.040 5.510 4.907 1.00 71.81 91 LEU A CA 1
ATOM 725 C C . LEU A 1 91 ? 17.274 5.676 4.012 1.00 71.81 91 LEU A C 1
ATOM 727 O O . LEU A 1 91 ? 18.066 4.733 3.893 1.00 71.81 91 LEU A O 1
ATOM 731 N N . GLY A 1 92 ? 17.424 6.834 3.367 1.00 66.62 92 GLY A N 1
ATOM 732 C CA . GLY A 1 92 ? 18.486 7.099 2.405 1.00 66.62 92 GLY A CA 1
ATOM 733 C C . GLY A 1 92 ? 18.352 6.292 1.102 1.00 66.62 92 GLY A C 1
ATOM 734 O O . GLY A 1 92 ? 17.826 5.175 1.055 1.00 66.62 92 GLY A O 1
ATOM 735 N N . GLY A 1 93 ? 18.866 6.874 0.018 1.00 65.56 93 GLY A N 1
ATOM 736 C CA . GLY A 1 93 ? 18.825 6.305 -1.333 1.00 65.56 93 GLY A CA 1
ATOM 737 C C . GLY A 1 93 ? 17.576 6.687 -2.137 1.00 65.56 93 GLY A C 1
ATOM 738 O O . GLY A 1 93 ? 16.522 6.987 -1.584 1.00 65.56 93 GLY A O 1
ATOM 739 N N . ASN A 1 94 ? 17.698 6.658 -3.469 1.00 71.12 94 ASN A N 1
ATOM 740 C CA . ASN A 1 94 ? 16.582 6.861 -4.400 1.00 71.12 94 ASN A CA 1
ATOM 741 C C . ASN A 1 94 ? 15.683 5.617 -4.414 1.00 71.12 94 ASN A C 1
ATOM 743 O O . ASN A 1 94 ? 15.780 4.776 -5.309 1.00 71.12 94 ASN A O 1
ATOM 747 N N . ARG A 1 95 ? 14.833 5.471 -3.395 1.00 82.56 95 ARG A N 1
ATOM 748 C CA . ARG A 1 95 ? 13.783 4.449 -3.388 1.00 82.56 95 ARG A CA 1
ATOM 749 C C . ARG A 1 95 ? 12.554 4.972 -4.112 1.00 82.56 95 ARG A C 1
ATOM 751 O O . ARG A 1 95 ? 12.241 6.159 -4.067 1.00 82.56 95 ARG A O 1
ATOM 758 N N . ARG A 1 96 ? 11.852 4.063 -4.780 1.00 88.44 96 ARG A N 1
ATOM 759 C CA . ARG A 1 96 ? 10.555 4.383 -5.364 1.00 88.44 96 ARG A CA 1
ATOM 760 C C . ARG A 1 96 ? 9.530 4.650 -4.260 1.00 88.44 96 ARG A C 1
ATOM 762 O O . ARG A 1 96 ? 9.565 3.924 -3.264 1.00 88.44 96 ARG A O 1
ATOM 769 N N . PRO A 1 97 ? 8.607 5.608 -4.447 1.00 91.88 97 PRO A N 1
ATOM 770 C CA . PRO A 1 97 ? 7.547 5.874 -3.477 1.00 91.88 97 PRO A CA 1
ATOM 771 C C . PRO A 1 97 ? 6.745 4.618 -3.116 1.00 91.88 97 PRO A C 1
ATOM 773 O O . PRO A 1 97 ? 6.424 4.403 -1.955 1.00 91.88 97 PRO A O 1
ATOM 776 N N . GLU A 1 98 ? 6.513 3.718 -4.076 1.00 93.94 98 GLU A N 1
ATOM 777 C CA . GLU A 1 98 ? 5.777 2.466 -3.848 1.00 93.94 98 GLU A CA 1
ATOM 778 C C . GLU A 1 98 ? 6.556 1.407 -3.047 1.00 93.94 98 GLU A C 1
ATOM 780 O O . GLU A 1 98 ? 6.006 0.369 -2.697 1.00 93.94 98 GLU A O 1
ATOM 785 N N . MET A 1 99 ? 7.840 1.642 -2.763 1.00 91.88 99 MET A N 1
ATOM 786 C CA . MET A 1 99 ? 8.709 0.736 -1.999 1.00 91.88 99 MET A CA 1
ATOM 787 C C . MET A 1 99 ? 9.163 1.311 -0.656 1.00 91.88 99 MET A C 1
ATOM 789 O O . MET A 1 99 ? 9.890 0.632 0.073 1.00 91.88 99 MET A O 1
ATOM 793 N N . ALA A 1 100 ? 8.815 2.562 -0.359 1.00 93.94 100 ALA A N 1
ATOM 794 C CA . ALA A 1 100 ? 9.161 3.241 0.881 1.00 93.94 100 ALA A CA 1
ATOM 795 C C . ALA A 1 100 ? 8.128 4.338 1.165 1.00 93.94 100 ALA A C 1
ATOM 797 O O . ALA A 1 100 ? 8.192 5.437 0.609 1.00 93.94 100 ALA A O 1
ATOM 798 N N . TYR A 1 101 ? 7.168 4.022 2.027 1.00 95.31 101 TYR A N 1
ATOM 799 C CA . TYR A 1 101 ? 6.049 4.898 2.343 1.00 95.31 101 TYR A CA 1
ATOM 800 C C . TYR A 1 101 ? 5.601 4.739 3.793 1.00 95.31 101 TYR A C 1
ATOM 802 O O . TYR A 1 101 ? 5.772 3.691 4.411 1.00 95.31 101 TYR A O 1
ATOM 810 N N . THR A 1 102 ? 4.980 5.778 4.332 1.00 96.69 102 THR A N 1
ATOM 811 C CA . THR A 1 102 ? 4.199 5.707 5.561 1.00 96.69 102 THR A CA 1
ATOM 812 C C . THR A 1 102 ? 2.767 5.349 5.188 1.00 96.69 102 THR A C 1
ATOM 814 O O . THR A 1 102 ? 2.110 6.086 4.451 1.00 96.69 102 THR A O 1
ATOM 817 N N . LEU A 1 103 ? 2.275 4.213 5.683 1.00 97.81 103 LEU A N 1
ATOM 818 C CA . LEU A 1 103 ? 0.872 3.826 5.572 1.00 97.81 103 LEU A CA 1
ATOM 819 C C . LEU A 1 103 ? 0.129 4.352 6.792 1.00 97.81 103 LEU A C 1
ATOM 821 O O . LEU A 1 103 ? 0.505 4.031 7.916 1.00 97.81 103 LEU A O 1
ATOM 825 N N . SER A 1 104 ? -0.927 5.129 6.569 1.00 97.94 104 SER A N 1
ATOM 826 C CA . SER A 1 104 ? -1.788 5.644 7.633 1.00 97.94 104 SER A CA 1
ATOM 827 C C . SER A 1 104 ? -3.217 5.176 7.422 1.00 97.94 104 SER A C 1
ATOM 829 O O . SER A 1 104 ? -3.766 5.346 6.337 1.00 97.94 104 SER A O 1
ATOM 831 N N . VAL A 1 105 ? -3.841 4.639 8.464 1.00 97.69 105 VAL A N 1
ATOM 832 C CA . VAL A 1 105 ? -5.270 4.320 8.484 1.00 97.69 105 VAL A CA 1
ATOM 833 C C . VAL A 1 105 ? -5.986 5.324 9.376 1.00 97.69 105 VAL A C 1
ATOM 835 O O . VAL A 1 105 ? -5.502 5.699 10.441 1.00 97.69 105 VAL A O 1
ATOM 838 N N . TYR A 1 106 ? -7.155 5.765 8.931 1.00 96.44 106 TYR A N 1
ATOM 839 C CA . TYR A 1 106 ? -8.023 6.712 9.609 1.00 96.44 106 TYR A CA 1
ATOM 840 C C . TYR A 1 106 ? -9.363 6.038 9.862 1.00 96.44 106 TYR A C 1
ATOM 842 O O . TYR A 1 106 ? -10.017 5.588 8.925 1.00 96.44 106 TYR A O 1
ATOM 850 N N . ARG A 1 107 ? -9.803 6.015 11.119 1.00 94.88 107 ARG A N 1
ATOM 851 C CA . ARG A 1 107 ? -11.117 5.491 11.500 1.00 94.88 107 ARG A CA 1
ATOM 852 C C . ARG A 1 107 ? -11.923 6.567 12.208 1.00 94.88 107 ARG A C 1
ATOM 854 O O . ARG A 1 107 ? -11.523 7.045 13.267 1.00 94.88 107 ARG A O 1
ATOM 861 N N . ALA A 1 108 ? -13.056 6.956 11.634 1.00 93.31 108 ALA A N 1
ATOM 862 C CA . ALA A 1 108 ? -13.962 7.946 12.204 1.00 93.31 108 ALA A CA 1
ATOM 863 C C . ALA A 1 108 ? -15.213 7.277 12.792 1.00 93.31 108 ALA A C 1
ATOM 865 O O . ALA A 1 108 ? -16.014 6.698 12.059 1.00 93.31 108 ALA A O 1
ATOM 866 N N . LEU A 1 109 ? -15.393 7.413 14.108 1.00 88.50 109 LEU A N 1
ATOM 867 C CA . LEU A 1 109 ? -16.462 6.805 14.905 1.00 88.50 109 LEU A CA 1
ATOM 868 C C . LEU A 1 109 ? -17.110 7.853 15.802 1.00 88.50 109 LEU A C 1
ATOM 870 O O . LEU A 1 109 ? -16.431 8.441 16.645 1.00 88.50 109 LEU A O 1
ATOM 874 N N . GLY A 1 110 ? -18.416 8.088 15.650 1.00 80.44 110 GLY A N 1
ATOM 875 C CA . GLY A 1 110 ? -19.175 8.903 16.611 1.00 80.44 110 GLY A CA 1
ATOM 876 C C . GLY A 1 110 ? -18.585 10.299 16.871 1.00 80.44 110 GLY A C 1
ATOM 877 O O . GLY A 1 110 ? -18.636 10.794 17.992 1.00 80.44 110 GLY A O 1
ATOM 878 N N . GLY A 1 111 ? -17.963 10.914 15.858 1.00 80.88 111 GLY A N 1
ATOM 879 C CA . GLY A 1 111 ? -17.320 12.232 15.961 1.00 80.88 111 GLY A CA 1
ATOM 880 C C . GLY A 1 111 ? -15.859 12.228 16.434 1.00 80.88 111 GLY A C 1
ATOM 881 O O . GLY A 1 111 ? -15.225 13.279 16.417 1.00 80.88 111 GLY A O 1
ATOM 882 N N . ARG A 1 112 ? -15.291 11.073 16.799 1.00 87.88 112 ARG A N 1
ATOM 883 C CA . ARG A 1 112 ? -13.853 10.904 17.071 1.00 87.88 112 ARG A CA 1
ATOM 884 C C . ARG A 1 112 ? -13.149 10.351 15.836 1.00 87.88 112 ARG A C 1
ATOM 886 O O . ARG A 1 112 ? -13.735 9.572 15.088 1.00 87.88 112 ARG A O 1
ATOM 893 N N . GLN A 1 113 ? -11.888 10.727 15.645 1.00 92.50 113 GLN A N 1
ATOM 894 C CA . GLN A 1 113 ? -11.023 10.168 14.609 1.00 92.50 113 GLN A CA 1
ATOM 895 C C . GLN A 1 113 ? -9.823 9.495 15.273 1.00 92.50 113 GLN A C 1
ATOM 897 O O . GLN A 1 113 ? -9.103 10.123 16.045 1.00 92.50 113 GLN A O 1
ATOM 902 N N . LEU A 1 114 ? -9.635 8.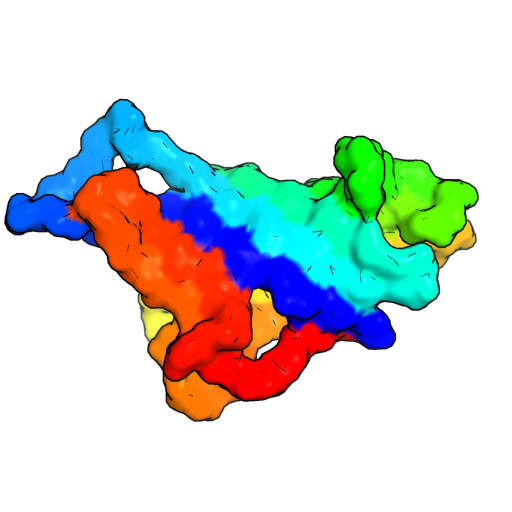216 14.978 1.00 94.44 114 LEU A N 1
ATOM 903 C CA . LEU A 1 114 ? -8.475 7.425 15.361 1.00 94.44 114 LEU A CA 1
ATOM 904 C C . LEU A 1 114 ? -7.536 7.329 14.161 1.00 94.44 114 LEU A C 1
ATOM 906 O O . LEU A 1 114 ? -8.002 7.269 13.019 1.00 94.44 114 LEU A O 1
ATOM 910 N N . VAL A 1 115 ? -6.233 7.319 14.425 1.00 96.31 115 VAL A N 1
ATOM 911 C CA . VAL A 1 115 ? -5.193 7.197 13.401 1.00 96.31 115 VAL A CA 1
ATOM 912 C C . VAL A 1 115 ? -4.140 6.216 13.891 1.00 96.31 115 VAL A C 1
ATOM 914 O O . VAL A 1 115 ? -3.725 6.301 15.046 1.00 96.31 115 VAL A O 1
ATOM 917 N N . GLY A 1 116 ? -3.737 5.308 13.012 1.00 96.75 116 GLY A N 1
ATOM 918 C CA . GLY A 1 116 ? -2.609 4.403 13.201 1.00 96.75 116 GLY A CA 1
ATOM 919 C C . GLY A 1 116 ? -1.732 4.468 11.960 1.00 96.75 116 GLY A C 1
ATOM 920 O O . GLY A 1 116 ? -2.259 4.528 10.844 1.00 96.75 116 GLY A O 1
ATOM 921 N N . SER A 1 117 ? -0.416 4.492 12.151 1.00 97.25 117 SER A N 1
ATOM 922 C CA . SER A 1 117 ? 0.538 4.702 11.064 1.00 97.25 117 SER A CA 1
ATOM 923 C C . SER A 1 117 ? 1.797 3.876 11.269 1.00 97.25 117 SER A C 1
ATOM 925 O O . SER A 1 117 ? 2.314 3.789 12.380 1.00 97.25 117 SER A O 1
ATOM 927 N N . ALA A 1 118 ? 2.331 3.332 10.179 1.00 96.56 118 ALA A N 1
ATOM 928 C CA . ALA A 1 118 ? 3.606 2.630 10.183 1.00 96.56 118 ALA A CA 1
ATOM 929 C C . ALA A 1 118 ? 4.401 2.929 8.914 1.00 96.56 118 ALA A C 1
ATOM 931 O O . ALA A 1 118 ? 3.850 3.092 7.823 1.00 96.56 118 ALA A O 1
ATOM 932 N N . ASN A 1 119 ? 5.720 2.961 9.068 1.00 95.50 119 ASN A N 1
ATOM 933 C CA . ASN A 1 119 ? 6.645 3.065 7.952 1.00 95.50 119 ASN A CA 1
ATOM 934 C C . ASN A 1 119 ? 6.851 1.682 7.337 1.00 95.50 119 ASN A C 1
ATOM 936 O O . ASN A 1 119 ? 7.222 0.730 8.026 1.00 95.50 119 ASN A O 1
ATOM 940 N N . VAL A 1 120 ? 6.619 1.589 6.033 1.00 95.12 120 VAL A N 1
ATOM 941 C CA . VAL A 1 120 ? 6.713 0.367 5.246 1.00 95.12 120 VAL A CA 1
ATOM 942 C C . VAL A 1 120 ? 7.758 0.567 4.161 1.00 95.12 120 VAL A C 1
ATOM 944 O O . VAL A 1 120 ? 7.681 1.477 3.338 1.00 95.12 120 VAL A O 1
ATOM 947 N N . SER A 1 121 ? 8.747 -0.311 4.154 1.00 94.06 121 SER A N 1
ATOM 948 C CA . SER A 1 121 ? 9.740 -0.431 3.101 1.00 94.06 121 SER A CA 1
ATOM 949 C C . SER A 1 121 ? 9.852 -1.879 2.624 1.00 94.06 121 SER A C 1
ATOM 951 O O . SER A 1 121 ? 9.201 -2.782 3.161 1.00 94.06 121 SER A O 1
ATOM 953 N N . GLY A 1 122 ? 10.654 -2.117 1.585 1.00 90.69 122 GLY A N 1
ATOM 954 C CA . GLY A 1 122 ? 10.873 -3.462 1.060 1.00 90.69 122 GLY A CA 1
ATOM 955 C C . GLY A 1 122 ? 12.308 -3.805 0.700 1.00 90.69 122 GLY A C 1
ATOM 956 O O . GLY A 1 122 ? 13.141 -2.927 0.466 1.00 90.69 122 GLY A O 1
ATOM 957 N N . ASN A 1 123 ? 12.544 -5.114 0.581 1.00 87.50 123 ASN A N 1
ATOM 958 C CA . ASN A 1 123 ? 13.756 -5.741 0.051 1.00 87.50 123 ASN A CA 1
ATOM 959 C C . ASN A 1 123 ? 15.068 -5.349 0.748 1.00 87.50 123 ASN A C 1
ATOM 961 O O . ASN A 1 123 ? 16.125 -5.351 0.115 1.00 87.50 123 ASN A O 1
ATOM 965 N N . LYS A 1 124 ? 15.037 -5.042 2.047 1.00 85.75 124 LYS A N 1
ATOM 966 C CA . LYS A 1 124 ? 16.253 -4.778 2.818 1.00 85.75 124 LYS A CA 1
ATOM 967 C C . LYS A 1 124 ? 16.267 -5.573 4.116 1.00 85.75 124 LYS A C 1
ATOM 969 O O . LYS A 1 124 ? 15.747 -5.152 5.145 1.00 85.75 124 LYS A O 1
ATOM 974 N N . ILE A 1 125 ? 16.915 -6.733 4.049 1.00 78.12 125 ILE A N 1
ATOM 975 C CA . ILE A 1 125 ? 17.113 -7.624 5.196 1.00 78.12 125 ILE A CA 1
ATOM 976 C C . ILE A 1 125 ? 17.775 -6.846 6.343 1.00 78.12 125 ILE A C 1
ATOM 978 O O . ILE A 1 125 ? 18.764 -6.141 6.139 1.00 78.12 125 ILE A O 1
ATOM 982 N N . GLY A 1 126 ? 17.219 -6.982 7.547 1.00 81.38 126 GLY A N 1
ATOM 983 C CA . GLY A 1 126 ? 17.706 -6.317 8.758 1.00 81.38 126 GLY A CA 1
ATOM 984 C C . GLY A 1 126 ? 17.184 -4.893 8.973 1.00 81.38 126 GLY A C 1
ATOM 985 O O . GLY A 1 126 ? 17.417 -4.332 10.039 1.00 81.38 126 GLY A O 1
ATOM 986 N N . GLU A 1 127 ? 16.458 -4.304 8.017 1.00 87.25 127 GLU A N 1
ATOM 987 C CA . GLU A 1 127 ? 15.761 -3.032 8.224 1.00 87.25 127 GLU A CA 1
ATOM 988 C C . GLU A 1 127 ? 14.400 -3.286 8.908 1.00 87.25 127 GLU A C 1
ATOM 990 O O . GLU A 1 127 ? 13.582 -4.016 8.344 1.00 87.25 127 GLU A O 1
ATOM 995 N N . PRO A 1 128 ? 14.118 -2.699 10.092 1.00 88.75 128 PRO A N 1
ATOM 996 C CA . PRO A 1 128 ? 12.898 -3.000 10.856 1.00 88.75 128 PRO A CA 1
ATOM 997 C C . PRO A 1 128 ? 11.594 -2.726 10.102 1.00 88.75 128 PRO A C 1
ATOM 999 O O . PRO A 1 128 ? 10.586 -3.377 10.338 1.00 88.75 128 PRO A O 1
ATOM 1002 N N . THR A 1 129 ? 11.625 -1.778 9.169 1.00 91.31 129 THR A N 1
ATOM 1003 C CA . THR A 1 129 ? 10.483 -1.370 8.346 1.00 91.31 129 THR A CA 1
ATOM 1004 C C . THR A 1 129 ? 10.367 -2.148 7.040 1.00 91.31 129 THR A C 1
ATOM 1006 O O . THR A 1 129 ? 9.416 -1.921 6.299 1.00 91.31 129 THR A O 1
ATOM 1009 N N . SER A 1 130 ? 11.312 -3.046 6.724 1.00 92.62 130 SER A N 1
ATOM 1010 C CA . SER A 1 130 ? 11.315 -3.813 5.473 1.00 92.62 130 SER A CA 1
ATOM 1011 C C . SER A 1 130 ? 10.277 -4.934 5.518 1.00 92.62 130 SER A C 1
ATOM 1013 O O . SER A 1 130 ? 10.625 -6.110 5.515 1.00 92.62 130 SER A O 1
ATOM 1015 N N . TYR A 1 131 ? 8.993 -4.592 5.583 1.00 93.88 131 TYR A N 1
ATOM 1016 C CA . TYR A 1 131 ? 7.891 -5.553 5.579 1.00 93.88 131 TYR A CA 1
ATOM 1017 C C . TYR A 1 131 ? 7.653 -6.162 4.200 1.00 93.88 131 TYR A C 1
ATOM 1019 O O . TYR A 1 131 ? 7.141 -7.270 4.113 1.00 93.88 131 TYR A O 1
ATOM 1027 N N . LEU A 1 132 ? 8.021 -5.486 3.112 1.00 94.12 132 LEU A N 1
ATOM 1028 C CA . LEU A 1 132 ? 7.733 -5.956 1.760 1.00 94.12 132 LEU A CA 1
ATOM 1029 C C . LEU A 1 132 ? 8.855 -6.829 1.190 1.00 94.12 132 LEU A C 1
ATOM 1031 O O . LEU A 1 132 ? 10.027 -6.459 1.191 1.00 94.12 132 LEU A O 1
ATOM 1035 N N . THR A 1 133 ? 8.476 -7.952 0.585 1.00 94.62 133 THR A N 1
ATOM 1036 C CA . THR A 1 133 ? 9.281 -8.628 -0.440 1.00 94.62 133 THR A CA 1
ATOM 1037 C C . THR A 1 133 ? 8.704 -8.299 -1.809 1.00 94.62 133 THR A C 1
ATOM 1039 O O . THR A 1 133 ? 7.617 -8.773 -2.126 1.00 94.62 133 THR A O 1
ATOM 1042 N N . CYS A 1 134 ? 9.423 -7.511 -2.606 1.00 93.69 134 CYS A N 1
ATOM 1043 C CA . CYS A 1 134 ? 9.050 -7.103 -3.959 1.00 93.69 134 CYS A CA 1
ATOM 1044 C C . CYS A 1 134 ? 9.849 -7.878 -5.005 1.00 93.69 134 CYS A C 1
ATOM 1046 O O . CYS A 1 134 ? 11.073 -7.761 -5.050 1.00 93.69 134 CYS A O 1
ATOM 1048 N N . LEU A 1 135 ? 9.175 -8.628 -5.870 1.00 93.81 135 LEU A N 1
ATOM 1049 C CA . LEU A 1 135 ? 9.819 -9.446 -6.897 1.00 93.81 135 LEU A CA 1
ATOM 1050 C C . LEU A 1 135 ? 9.362 -9.032 -8.282 1.00 93.81 135 LEU A C 1
ATOM 1052 O O . LEU A 1 135 ? 8.179 -8.758 -8.493 1.00 93.81 135 LEU A O 1
ATOM 1056 N N . LEU A 1 136 ? 10.313 -8.992 -9.214 1.00 93.00 136 LEU A N 1
ATOM 10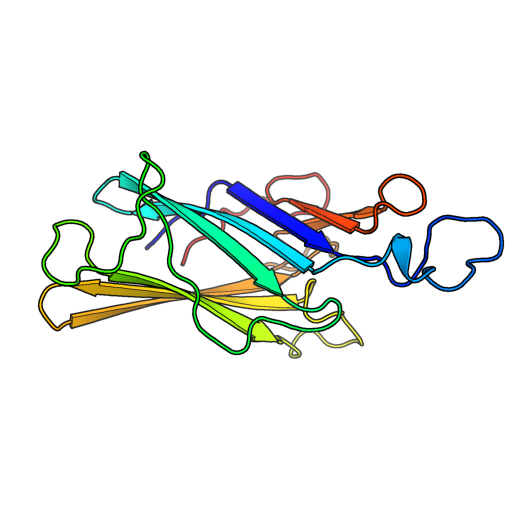57 C CA . LEU A 1 136 ? 10.009 -8.759 -10.616 1.00 93.00 136 LEU A CA 1
ATOM 1058 C C . LEU A 1 136 ? 9.244 -9.972 -11.148 1.00 93.00 136 LEU A C 1
ATOM 1060 O O . LEU A 1 136 ? 9.680 -11.115 -10.989 1.00 93.00 136 LEU A O 1
ATOM 1064 N N . GLY A 1 137 ? 8.084 -9.710 -11.735 1.00 91.88 137 GLY A N 1
ATOM 1065 C CA . GLY A 1 137 ? 7.261 -10.715 -12.380 1.00 91.88 137 GLY A CA 1
ATOM 1066 C C . GLY A 1 137 ? 7.807 -11.123 -13.747 1.00 91.88 137 GLY A C 1
ATOM 1067 O O . GLY A 1 137 ? 8.966 -10.903 -14.100 1.00 91.88 137 GLY A O 1
ATOM 1068 N N . ARG A 1 138 ? 6.932 -11.729 -14.552 1.00 93.62 138 ARG A N 1
ATOM 1069 C CA . ARG A 1 138 ? 7.226 -11.995 -15.968 1.00 93.62 138 ARG A CA 1
ATOM 1070 C C . ARG A 1 138 ? 7.455 -10.671 -16.715 1.00 93.62 138 ARG A C 1
ATOM 1072 O O . ARG A 1 138 ? 7.028 -9.624 -16.223 1.00 93.62 138 ARG A O 1
ATOM 1079 N N . PRO A 1 139 ? 8.075 -10.691 -17.909 1.00 93.44 139 PRO A N 1
ATOM 1080 C CA . PRO A 1 139 ? 8.188 -9.485 -18.712 1.00 93.44 139 PRO A CA 1
ATOM 1081 C C . PRO A 1 139 ? 6.835 -8.784 -18.839 1.00 93.44 139 PRO A C 1
ATOM 1083 O O . PRO A 1 139 ? 5.824 -9.444 -19.087 1.00 93.44 139 PRO A O 1
ATOM 1086 N N . MET A 1 140 ? 6.833 -7.463 -18.657 1.00 91.69 140 MET A N 1
ATOM 1087 C CA . MET A 1 140 ? 5.644 -6.603 -18.685 1.00 91.69 140 MET A CA 1
ATOM 1088 C C . MET A 1 140 ? 4.670 -6.762 -17.505 1.00 91.69 140 MET A C 1
ATOM 1090 O O . MET A 1 140 ? 3.599 -6.165 -17.527 1.00 91.69 140 MET A O 1
ATOM 1094 N N . ASP A 1 141 ? 5.023 -7.527 -16.469 1.00 94.75 141 ASP A N 1
ATOM 1095 C CA . ASP A 1 141 ? 4.205 -7.668 -15.256 1.00 94.75 141 ASP A CA 1
ATOM 1096 C C . ASP A 1 141 ? 4.609 -6.662 -14.170 1.00 94.75 141 ASP A C 1
ATOM 1098 O O . ASP A 1 141 ? 3.781 -6.276 -13.365 1.00 94.75 141 ASP A O 1
ATOM 1102 N N . GLY A 1 142 ? 5.857 -6.189 -14.141 1.00 95.31 142 GLY A N 1
ATOM 1103 C CA . GLY A 1 142 ? 6.329 -5.253 -13.115 1.00 95.31 142 GLY A CA 1
ATOM 1104 C C . GLY A 1 142 ? 6.655 -5.934 -11.781 1.00 95.31 142 GLY A C 1
ATOM 1105 O O . GLY A 1 142 ? 6.992 -7.115 -11.746 1.00 95.31 142 GLY A O 1
ATOM 1106 N N . LEU A 1 143 ? 6.621 -5.180 -10.683 1.00 95.69 143 LEU A N 1
ATOM 1107 C CA . LEU A 1 143 ? 6.963 -5.643 -9.338 1.00 95.69 143 LEU A CA 1
ATOM 1108 C C . LEU A 1 143 ? 5.713 -6.041 -8.561 1.00 95.69 143 LEU A C 1
ATOM 1110 O O . LEU A 1 143 ? 4.771 -5.259 -8.447 1.00 95.69 143 LEU A O 1
ATOM 1114 N N . ARG A 1 144 ? 5.745 -7.230 -7.958 1.00 96.00 144 ARG A N 1
ATOM 1115 C CA . ARG A 1 144 ? 4.739 -7.699 -7.000 1.00 96.00 144 ARG A CA 1
ATOM 1116 C C . ARG A 1 144 ? 5.354 -7.751 -5.616 1.00 96.00 144 ARG A C 1
ATOM 1118 O O . ARG A 1 144 ? 6.332 -8.470 -5.404 1.00 96.00 144 ARG A O 1
ATOM 1125 N N . CYS A 1 145 ? 4.782 -6.999 -4.688 1.00 95.81 145 CYS A N 1
ATOM 1126 C CA . CYS A 1 145 ? 5.225 -6.939 -3.309 1.00 95.81 145 CYS A CA 1
ATOM 1127 C C . CYS A 1 145 ? 4.215 -7.594 -2.383 1.00 95.81 145 CYS A C 1
ATOM 1129 O O . CYS A 1 145 ? 3.014 -7.403 -2.550 1.00 95.81 145 CYS A O 1
ATOM 1131 N N . LYS A 1 146 ? 4.704 -8.322 -1.383 1.00 95.69 146 LYS A N 1
ATOM 1132 C CA . LYS A 1 146 ? 3.876 -8.846 -0.296 1.00 95.69 146 LYS A CA 1
ATOM 1133 C C . LYS A 1 146 ? 4.636 -8.887 1.020 1.00 95.69 146 LYS A C 1
ATOM 1135 O O . LYS A 1 146 ? 5.865 -8.997 1.015 1.00 95.69 146 LYS A O 1
ATOM 1140 N N . ILE A 1 147 ? 3.902 -8.826 2.123 1.00 94.00 147 ILE A N 1
ATOM 1141 C CA . ILE A 1 147 ? 4.456 -9.056 3.463 1.00 94.00 147 ILE A CA 1
ATOM 1142 C C . ILE A 1 147 ? 4.642 -10.552 3.760 1.00 94.00 147 ILE A C 1
ATOM 1144 O O . ILE A 1 147 ? 4.182 -11.402 2.994 1.00 94.00 147 ILE A O 1
ATOM 1148 N N . HIS A 1 148 ? 5.342 -10.871 4.854 1.00 87.50 148 HIS A N 1
ATOM 1149 C CA . HIS A 1 148 ? 5.596 -12.243 5.328 1.00 87.50 148 HIS A CA 1
ATOM 1150 C C . HIS A 1 148 ? 6.239 -13.159 4.274 1.00 87.50 148 HIS A C 1
ATOM 1152 O O . HIS A 1 148 ? 5.829 -14.298 4.051 1.00 87.50 148 HIS A O 1
ATOM 1158 N N . SER A 1 149 ? 7.260 -12.646 3.596 1.00 85.69 149 SER A N 1
ATOM 1159 C CA . SER A 1 149 ? 8.004 -13.360 2.563 1.00 85.69 149 SER A CA 1
ATOM 1160 C C . SER A 1 149 ? 9.508 -13.272 2.844 1.00 85.69 149 SER A C 1
ATOM 1162 O O . SER A 1 149 ? 9.947 -12.644 3.796 1.00 85.69 149 SER A O 1
ATOM 1164 N N . TYR A 1 150 ? 10.334 -13.955 2.061 1.00 83.31 150 TYR A N 1
ATOM 1165 C CA . TYR A 1 150 ? 11.736 -14.219 2.412 1.00 83.31 150 TYR A CA 1
ATOM 1166 C C . TYR A 1 150 ? 12.666 -12.986 2.470 1.00 83.31 150 TYR A C 1
ATOM 1168 O O . TYR A 1 150 ? 13.784 -13.112 2.961 1.00 83.31 150 TYR A O 1
ATOM 1176 N N . LEU A 1 151 ? 12.238 -11.814 1.981 1.00 83.31 151 LEU A N 1
ATOM 1177 C CA . LEU A 1 151 ? 12.951 -10.534 2.139 1.00 83.31 151 LEU A CA 1
ATOM 1178 C C . LEU A 1 151 ? 12.218 -9.561 3.077 1.00 83.31 151 LEU A C 1
ATOM 1180 O O . LEU A 1 151 ? 12.622 -8.400 3.175 1.00 83.31 151 LEU A O 1
ATOM 1184 N N . SER A 1 152 ? 11.141 -10.001 3.736 1.00 84.81 152 SER A N 1
ATOM 1185 C CA . SER A 1 152 ? 10.461 -9.205 4.751 1.00 84.81 152 SER A CA 1
ATOM 1186 C C . SER A 1 152 ? 11.085 -9.407 6.128 1.00 84.81 152 SER A C 1
ATOM 1188 O O . SER A 1 152 ? 11.646 -10.461 6.428 1.00 84.81 152 SER A O 1
ATOM 1190 N N . THR A 1 153 ? 10.914 -8.425 7.008 1.00 87.81 153 THR A N 1
ATOM 1191 C CA . THR A 1 153 ? 11.046 -8.642 8.449 1.00 87.81 153 THR A CA 1
ATOM 1192 C C . THR A 1 153 ? 10.071 -9.734 8.910 1.00 87.81 153 THR A C 1
ATOM 1194 O O . THR A 1 153 ? 9.049 -9.998 8.268 1.00 87.81 153 THR A O 1
ATOM 1197 N N . THR A 1 154 ? 10.405 -10.395 10.016 1.00 83.88 154 THR A N 1
ATOM 1198 C CA . THR A 1 154 ? 9.553 -11.406 10.658 1.00 83.88 154 THR A CA 1
ATOM 1199 C C . THR A 1 154 ? 8.501 -10.788 11.578 1.00 83.88 154 THR A C 1
ATOM 1201 O O . THR A 1 154 ? 7.627 -11.501 12.062 1.00 83.88 154 THR A O 1
ATOM 1204 N N . GLN A 1 155 ? 8.585 -9.480 11.830 1.00 88.19 155 GLN A N 1
ATOM 1205 C CA . GLN A 1 155 ? 7.643 -8.749 12.671 1.00 88.19 155 GLN A CA 1
ATOM 1206 C C . GLN A 1 155 ? 6.295 -8.555 11.969 1.00 88.19 155 GLN A C 1
ATOM 1208 O O . GLN A 1 155 ? 6.225 -8.398 10.749 1.00 88.19 155 GLN A O 1
ATOM 1213 N N . GLU A 1 156 ? 5.225 -8.550 12.761 1.00 92.38 156 GLU A N 1
ATOM 1214 C CA . GLU A 1 156 ? 3.888 -8.198 12.293 1.00 92.38 156 GLU A CA 1
ATOM 1215 C C . GLU A 1 156 ? 3.804 -6.701 11.987 1.00 92.38 156 GLU A C 1
ATOM 1217 O O . GLU A 1 156 ? 4.330 -5.871 12.732 1.00 92.38 156 GLU A O 1
ATOM 1222 N N . LEU A 1 157 ? 3.120 -6.350 10.896 1.00 94.44 157 LEU A N 1
ATOM 1223 C CA . LEU A 1 157 ? 2.828 -4.958 10.580 1.00 94.44 157 LEU A CA 1
ATOM 1224 C C . LEU A 1 157 ? 1.623 -4.503 11.408 1.00 94.44 157 LEU A C 1
ATOM 1226 O O . LEU A 1 157 ? 0.488 -4.901 11.144 1.00 94.44 157 LEU A O 1
ATOM 1230 N N . ILE A 1 158 ? 1.884 -3.670 12.412 1.00 95.38 158 ILE A N 1
ATOM 1231 C CA . ILE A 1 158 ? 0.879 -3.149 13.340 1.00 95.38 158 ILE A CA 1
ATOM 1232 C C . ILE A 1 158 ? 0.867 -1.619 13.261 1.00 95.38 158 ILE A C 1
ATOM 1234 O O . ILE A 1 158 ? 1.924 -0.989 13.319 1.00 95.38 158 ILE A O 1
ATOM 1238 N N . LEU A 1 159 ? -0.333 -1.047 13.140 1.00 94.06 159 LEU A N 1
ATOM 1239 C CA . LEU A 1 159 ? -0.617 0.390 13.163 1.00 94.06 159 LEU A CA 1
ATOM 1240 C C . LEU A 1 159 ? -1.068 0.886 14.544 1.00 94.06 159 LEU A C 1
ATOM 1242 O O . LEU A 1 159 ? -1.741 0.118 15.288 1.00 94.06 159 LEU A O 1
#